Protein AF-A0A7K2MHQ8-F1 (afdb_monomer)

Secondary structure (DSSP, 8-state):
-HHHHHHHHHH-TT-B-HHHHHHHH-S-TT--HHHHHHHHHHHHHHH-TTSEETTTBEESS----HHHHHHHHHHTT-HHHHHHH--SSSSTT---HHHHHHHHHHHHHHHHHHHHH--HHHHHHHHTSTTTTT-HHHHHHHHHHS--HHHHHHHHHHHHHHHHH---

Sequence (168 aa):
RHSEIVVLLAHHPEGLSGDELLCALYEDETVTPVTLRAEMARLRGILGPGRLASRPYRLTMPVESDAAVVERRLRAGAVTSAVTAYAGPLLPGSQAPAVTRLRRRLADGLRAALISCGDPDLLADWAHAPWGEDDLDVWRALAAVRPTAATGSRLAALESELTAADPR

Mean predicted aligned error: 4.03 Å

Nearest PDB structures (foldseek):
  7aqk-assembly1_g  TM=3.805E-01  e=2.547E+00  Mus musculus
  7ycj-assembly1_A  TM=2.401E-01  e=5.896E+00  Saccharomyces cerevisiae
  4u6u-assembly2_D  TM=2.162E-01  e=5.595E+00  Kluyveromyces lactis
  8zqe-assembly1_R  TM=1.638E-01  e=2.981E+00  Homo sapiens

Radius of gyration: 19.68 Å; Cα contacts (8 Å, |Δi|>4): 176; chains: 1; bounding box: 55×23×53 Å

pLDDT: mean 94.66, std 5.9, range [51.53, 98.31]

Structure (mmCIF, N/CA/C/O backbone):
data_AF-A0A7K2MHQ8-F1
#
_entry.id   AF-A0A7K2MHQ8-F1
#
loop_
_atom_site.group_PDB
_atom_site.id
_atom_site.type_symbol
_atom_site.label_atom_id
_atom_site.label_alt_id
_atom_site.label_comp_id
_atom_site.label_asym_id
_atom_site.label_entity_id
_atom_site.label_seq_id
_atom_site.pdbx_PDB_ins_code
_atom_site.Cartn_x
_atom_site.Cartn_y
_atom_site.Cartn_z
_atom_site.occupancy
_atom_site.B_iso_or_equiv
_atom_site.auth_seq_id
_atom_site.auth_comp_id
_atom_site.auth_asym_id
_atom_site.auth_atom_id
_atom_site.pdbx_PDB_model_num
ATOM 1 N N . ARG A 1 1 ? -3.181 9.099 12.827 1.00 91.06 1 ARG A N 1
ATOM 2 C CA . ARG A 1 1 ? -3.720 8.079 13.760 1.00 91.06 1 ARG A CA 1
ATOM 3 C C . ARG A 1 1 ? -5.027 7.457 13.274 1.00 91.06 1 ARG A C 1
ATOM 5 O O . ARG A 1 1 ? -4.999 6.291 12.922 1.00 91.06 1 ARG A O 1
ATOM 12 N N . HIS A 1 2 ? -6.149 8.178 13.165 1.00 95.81 2 HIS A N 1
ATOM 13 C CA . HIS A 1 2 ? -7.435 7.570 12.762 1.00 95.81 2 HIS A CA 1
ATOM 14 C C . HIS A 1 2 ? -7.400 6.766 11.449 1.00 95.81 2 HIS A C 1
ATOM 16 O O . HIS A 1 2 ? -7.918 5.655 11.421 1.00 95.81 2 HIS A O 1
ATOM 22 N N . SER A 1 3 ? -6.743 7.266 10.397 1.00 95.81 3 SER A N 1
ATOM 23 C CA . SER A 1 3 ? -6.603 6.517 9.138 1.00 95.81 3 SER A CA 1
ATOM 24 C C . SER A 1 3 ? -5.836 5.204 9.311 1.00 95.81 3 SER A C 1
ATOM 26 O O . SER A 1 3 ? -6.187 4.215 8.685 1.00 95.81 3 SER A O 1
ATOM 28 N N . GLU A 1 4 ? -4.834 5.165 10.195 1.00 97.38 4 GLU A N 1
ATOM 29 C CA . GLU A 1 4 ? -4.082 3.942 10.510 1.00 97.38 4 GLU A CA 1
ATOM 30 C C . GLU A 1 4 ? -4.996 2.927 11.196 1.00 97.38 4 GLU A C 1
ATOM 32 O O . GLU A 1 4 ? -5.051 1.777 10.782 1.00 97.38 4 GLU A O 1
ATOM 37 N N . ILE A 1 5 ? -5.781 3.368 12.186 1.00 97.25 5 ILE A N 1
ATOM 38 C CA . ILE A 1 5 ? -6.766 2.515 12.865 1.00 97.25 5 ILE A CA 1
ATOM 39 C C . ILE A 1 5 ? -7.777 1.959 11.858 1.00 97.25 5 ILE A C 1
ATOM 41 O O . ILE A 1 5 ? -8.039 0.761 11.857 1.00 97.25 5 ILE A O 1
ATOM 45 N N . VAL A 1 6 ? -8.333 2.806 10.987 1.00 96.94 6 VAL A N 1
ATOM 46 C CA . VAL A 1 6 ? -9.312 2.376 9.978 1.00 96.94 6 VAL A CA 1
ATOM 47 C C . VAL A 1 6 ? -8.694 1.374 9.005 1.00 96.94 6 VAL A C 1
ATOM 49 O O . VAL A 1 6 ? -9.304 0.341 8.758 1.00 96.94 6 VAL A O 1
ATOM 52 N N . VAL A 1 7 ? -7.481 1.627 8.502 1.00 96.50 7 VAL A N 1
ATOM 53 C CA . VAL A 1 7 ? -6.764 0.689 7.625 1.00 96.50 7 VAL A CA 1
ATOM 54 C C . VAL A 1 7 ? -6.553 -0.651 8.320 1.00 96.50 7 VAL A C 1
ATOM 56 O O . VAL A 1 7 ? -6.853 -1.687 7.733 1.00 96.50 7 VAL A O 1
ATOM 59 N N . LEU A 1 8 ? -6.083 -0.652 9.569 1.00 96.94 8 LEU A N 1
ATOM 60 C CA . LEU A 1 8 ? -5.843 -1.889 10.309 1.00 96.94 8 LEU A CA 1
ATOM 61 C C . LEU A 1 8 ? -7.135 -2.666 10.540 1.00 96.94 8 LEU A C 1
ATOM 63 O O . LEU A 1 8 ? -7.177 -3.856 10.248 1.00 96.94 8 LEU A O 1
ATOM 67 N N . LEU A 1 9 ? -8.201 -2.006 10.991 1.00 97.06 9 LEU A N 1
ATOM 68 C CA . LEU A 1 9 ? -9.484 -2.668 11.219 1.00 97.06 9 LEU A CA 1
ATOM 69 C C . LEU A 1 9 ? -10.154 -3.130 9.917 1.00 97.06 9 LEU A C 1
ATOM 71 O O . LEU A 1 9 ? -10.852 -4.136 9.930 1.00 97.06 9 LEU A O 1
ATOM 75 N N . ALA A 1 10 ? -9.933 -2.444 8.793 1.00 95.75 10 ALA A N 1
ATOM 76 C CA . ALA A 1 10 ? -10.429 -2.885 7.489 1.00 95.75 10 ALA A CA 1
ATOM 77 C C . ALA A 1 10 ? -9.728 -4.167 7.000 1.00 95.75 10 ALA A C 1
ATOM 79 O O . ALA A 1 10 ? -10.344 -4.963 6.297 1.00 95.75 10 ALA A O 1
ATOM 80 N N . HIS A 1 11 ? -8.469 -4.390 7.398 1.00 94.06 11 HIS A N 1
ATOM 81 C CA . HIS A 1 11 ? -7.721 -5.620 7.098 1.00 94.06 11 HIS A CA 1
ATOM 82 C C . HIS A 1 11 ? -7.988 -6.764 8.088 1.00 94.06 11 HIS A C 1
ATOM 84 O O . HIS A 1 11 ? -7.572 -7.886 7.819 1.00 94.06 11 HIS A O 1
ATOM 90 N N . HIS A 1 12 ? -8.673 -6.487 9.201 1.00 95.50 12 HIS A N 1
ATOM 91 C CA . HIS A 1 12 ? -9.007 -7.459 10.246 1.00 95.50 12 HIS A CA 1
ATOM 92 C C . HIS A 1 12 ? -10.523 -7.430 10.490 1.00 95.50 12 HIS A C 1
ATOM 94 O O . HIS A 1 12 ? -10.982 -6.893 11.506 1.00 95.50 12 HIS A O 1
ATOM 100 N N . PRO A 1 13 ? -11.338 -7.941 9.544 1.00 93.88 13 PRO A N 1
ATOM 101 C CA . PRO A 1 13 ? -12.795 -7.948 9.665 1.00 93.88 13 PRO A CA 1
ATOM 102 C C . PRO A 1 13 ? -13.301 -8.784 10.848 1.00 93.88 13 PRO A C 1
ATOM 104 O O . PRO A 1 13 ? -14.441 -8.621 11.258 1.00 93.88 13 PRO A O 1
ATOM 107 N N . GLU A 1 14 ? -12.489 -9.657 11.432 1.00 95.31 14 GLU A N 1
ATOM 108 C CA . GLU A 1 14 ? -12.744 -10.338 12.703 1.00 95.31 14 GLU A CA 1
ATOM 109 C C . GLU A 1 14 ? -12.660 -9.380 13.909 1.00 95.31 14 GLU A C 1
ATOM 111 O O . GLU A 1 14 ? -13.423 -9.504 14.878 1.00 95.31 14 GLU A O 1
ATOM 116 N N . GLY A 1 15 ? -11.840 -8.336 13.787 1.00 97.31 15 GLY A N 1
ATOM 117 C CA . GLY A 1 15 ? -11.551 -7.325 14.795 1.00 97.31 15 GLY A CA 1
ATOM 118 C C . GLY A 1 15 ? -10.226 -7.556 15.521 1.00 97.31 15 GLY A C 1
ATOM 119 O O . GLY A 1 15 ? -9.698 -8.659 15.547 1.00 97.31 15 GLY A O 1
ATOM 120 N N . LEU A 1 16 ? -9.723 -6.499 16.160 1.00 98.00 16 LEU A N 1
ATOM 121 C CA . LEU A 1 16 ? -8.504 -6.516 16.971 1.00 98.00 16 LEU A CA 1
ATOM 122 C C . LEU A 1 16 ? -8.816 -6.175 18.429 1.00 98.00 16 LEU A C 1
ATOM 124 O O . LEU A 1 16 ? -9.612 -5.278 18.730 1.00 98.00 16 LEU A O 1
ATOM 128 N N . SER A 1 17 ? -8.179 -6.872 19.360 1.00 97.19 17 SER A N 1
ATOM 129 C CA . SER A 1 17 ? -8.149 -6.477 20.767 1.00 97.19 17 SER A CA 1
ATOM 130 C C . SER A 1 17 ? -7.431 -5.131 20.950 1.00 97.19 17 SER A C 1
ATOM 132 O O . SER A 1 17 ? -6.794 -4.596 20.041 1.00 97.19 17 SER A O 1
ATOM 134 N N . GLY A 1 18 ? -7.560 -4.541 22.143 1.00 95.75 18 GLY A N 1
ATOM 135 C CA . GLY A 1 18 ? -6.857 -3.295 22.459 1.00 95.75 18 GLY A CA 1
ATOM 136 C C . GLY A 1 18 ? -5.337 -3.452 22.401 1.00 95.75 18 GLY A C 1
ATOM 137 O O . GLY A 1 18 ? -4.665 -2.571 21.874 1.00 95.75 18 GLY A O 1
ATOM 138 N N . ASP A 1 19 ? -4.825 -4.582 22.883 1.00 94.56 19 ASP A N 1
ATOM 139 C CA . ASP A 1 19 ? -3.389 -4.846 22.962 1.00 94.56 19 ASP A CA 1
ATOM 140 C C . ASP A 1 19 ? -2.803 -5.125 21.572 1.00 94.56 19 ASP A C 1
ATOM 142 O O . ASP A 1 19 ? -1.801 -4.523 21.196 1.00 94.56 19 ASP A O 1
ATOM 146 N N . GLU A 1 20 ? -3.487 -5.923 20.744 1.00 96.50 20 GLU A N 1
ATOM 147 C CA . GLU A 1 20 ? -3.086 -6.126 19.343 1.00 96.50 20 GLU A CA 1
ATOM 148 C C . GLU A 1 20 ? -3.061 -4.805 18.567 1.00 96.50 20 GLU A C 1
ATOM 150 O O . GLU A 1 20 ? -2.135 -4.544 17.797 1.00 96.50 20 GLU A O 1
ATOM 155 N N . LEU A 1 21 ? -4.060 -3.941 18.786 1.00 96.50 21 LEU A N 1
ATOM 156 C CA . LEU A 1 21 ? -4.134 -2.648 18.116 1.00 96.50 21 LEU A CA 1
ATOM 157 C C . LEU A 1 21 ? -3.045 -1.679 18.609 1.00 96.50 21 LEU A C 1
ATOM 159 O O . LEU A 1 21 ? -2.521 -0.913 17.802 1.00 96.50 21 LEU A O 1
ATOM 163 N N . LEU A 1 22 ? -2.662 -1.729 19.892 1.00 95.75 22 LEU A N 1
ATOM 164 C CA . LEU A 1 22 ? -1.507 -0.988 20.415 1.00 95.75 22 LEU A CA 1
ATOM 165 C C . LEU A 1 22 ? -0.217 -1.425 19.715 1.00 95.75 22 LEU A C 1
ATOM 167 O O . LEU A 1 22 ? 0.438 -0.584 19.100 1.00 95.75 22 LEU A O 1
ATOM 171 N N . CYS A 1 23 ? 0.092 -2.725 19.719 1.00 95.12 23 CYS A N 1
ATOM 172 C CA . CYS A 1 23 ? 1.284 -3.274 19.062 1.00 95.12 23 CYS A CA 1
ATOM 173 C C . CYS A 1 23 ? 1.310 -2.991 17.550 1.00 95.12 23 CYS A C 1
ATOM 175 O O . CYS A 1 23 ? 2.368 -2.847 16.937 1.00 95.12 23 CYS A O 1
ATOM 177 N N . ALA A 1 24 ? 0.142 -2.916 16.910 1.00 96.69 24 ALA A N 1
ATOM 178 C CA . ALA A 1 24 ? 0.043 -2.603 15.491 1.00 96.69 24 ALA A CA 1
ATOM 179 C C . ALA A 1 24 ? 0.320 -1.119 15.172 1.00 96.69 24 ALA A C 1
ATOM 181 O O . ALA A 1 24 ? 0.799 -0.811 14.075 1.00 96.69 24 ALA A O 1
ATOM 182 N N . LEU A 1 25 ? 0.014 -0.205 16.101 1.00 96.38 25 LEU A N 1
ATOM 183 C CA . LEU A 1 25 ? 0.064 1.250 15.900 1.00 96.38 25 LEU A CA 1
ATOM 184 C C . LEU A 1 25 ? 1.329 1.924 16.437 1.00 96.38 25 LEU A C 1
ATOM 186 O O . LEU A 1 25 ? 1.714 2.983 15.924 1.00 96.38 25 LEU A O 1
ATOM 190 N N . TYR A 1 26 ? 1.935 1.345 17.469 1.00 94.75 26 TYR A N 1
ATOM 191 C CA . TYR A 1 26 ? 3.039 1.934 18.213 1.00 94.75 26 TYR A CA 1
ATOM 192 C C . TYR A 1 26 ? 4.201 0.948 18.289 1.00 94.75 26 TYR A C 1
ATOM 194 O O . TYR A 1 26 ? 4.016 -0.213 18.635 1.00 94.75 26 TYR A O 1
ATOM 202 N N . GLU A 1 27 ? 5.390 1.425 17.934 1.00 87.50 27 GLU A N 1
ATOM 203 C CA . GLU A 1 27 ? 6.648 0.703 18.157 1.00 87.50 27 GLU A CA 1
ATOM 204 C C . GLU A 1 27 ? 7.115 0.843 19.612 1.00 87.50 27 GLU A C 1
ATOM 206 O O . GLU A 1 27 ? 7.701 -0.072 20.175 1.00 87.50 27 GLU A O 1
ATOM 211 N N . ASP A 1 28 ? 6.802 1.984 20.230 1.00 87.12 28 ASP A N 1
ATOM 212 C CA . ASP A 1 28 ? 7.101 2.279 21.625 1.00 87.12 28 ASP A CA 1
ATOM 213 C C . ASP A 1 28 ? 6.084 1.607 22.562 1.00 87.12 28 ASP A C 1
ATOM 215 O O . ASP A 1 28 ? 4.918 2.011 22.647 1.00 87.12 28 ASP A O 1
ATOM 219 N N . GLU A 1 29 ? 6.549 0.595 23.292 1.00 78.00 29 GLU A N 1
ATOM 220 C CA . GLU A 1 29 ? 5.760 -0.168 24.265 1.00 78.00 29 GLU A CA 1
ATOM 221 C C . GLU A 1 29 ? 5.333 0.659 25.492 1.00 78.00 29 GLU A C 1
ATOM 223 O O . GLU A 1 29 ? 4.469 0.230 26.258 1.00 78.00 29 GLU A O 1
ATOM 228 N N . THR A 1 30 ? 5.875 1.867 25.684 1.00 82.25 30 THR A N 1
ATOM 229 C CA . THR A 1 30 ? 5.457 2.762 26.776 1.00 82.25 30 THR A CA 1
ATOM 230 C C . THR A 1 30 ? 4.096 3.421 26.522 1.00 82.25 30 THR A C 1
ATOM 232 O O . THR A 1 30 ? 3.491 3.992 27.438 1.00 82.25 30 THR A O 1
ATOM 235 N N . VAL A 1 31 ? 3.565 3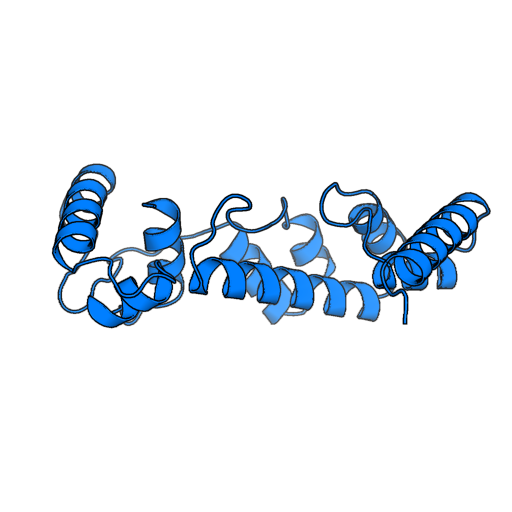.333 25.295 1.00 85.50 31 VAL A N 1
ATOM 236 C CA . VAL A 1 31 ? 2.259 3.903 24.954 1.00 85.50 31 VAL A CA 1
ATOM 237 C C . VAL A 1 31 ? 1.138 3.143 25.654 1.00 85.50 31 VAL A C 1
ATOM 239 O O . VAL A 1 31 ? 0.882 1.964 25.425 1.00 85.50 31 VAL A O 1
ATOM 242 N N . THR A 1 32 ? 0.404 3.865 26.496 1.00 87.06 32 THR A N 1
ATOM 243 C CA . THR A 1 32 ? -0.589 3.241 27.372 1.00 87.06 32 THR A CA 1
ATOM 244 C C . THR A 1 32 ? -1.932 2.954 26.677 1.00 87.06 32 THR A C 1
ATOM 246 O O . THR A 1 32 ? -2.361 3.693 25.779 1.00 87.06 32 THR A O 1
ATOM 249 N N . PRO A 1 33 ? -2.715 1.984 27.192 1.00 89.75 33 PRO A N 1
ATOM 250 C CA . PRO A 1 33 ? -4.101 1.756 26.772 1.00 89.75 33 PRO A CA 1
ATOM 251 C C . PRO A 1 33 ? -5.033 2.969 26.920 1.00 89.75 33 PRO A C 1
ATOM 253 O O . PRO A 1 33 ? -6.108 3.002 26.316 1.00 89.75 33 PRO A O 1
ATOM 256 N N . VAL A 1 34 ? -4.671 3.970 27.734 1.00 93.25 34 VAL A N 1
ATOM 257 C CA . VAL A 1 34 ? -5.431 5.227 27.859 1.00 93.25 34 VAL A CA 1
ATOM 258 C C . VAL A 1 34 ? -5.380 6.007 26.546 1.00 93.25 34 VAL A C 1
ATOM 260 O O . VAL A 1 34 ? -6.422 6.468 26.075 1.00 93.25 34 VAL A O 1
ATOM 263 N N . THR A 1 35 ? -4.198 6.101 25.929 1.00 92.50 35 THR A N 1
ATOM 264 C CA . THR A 1 35 ? -3.996 6.786 24.646 1.00 92.50 35 THR A CA 1
ATOM 265 C C . THR A 1 35 ? -4.851 6.148 23.560 1.00 92.50 35 THR A C 1
ATOM 267 O O . THR A 1 35 ? -5.606 6.851 22.884 1.00 92.50 35 THR A O 1
ATOM 270 N N . LEU A 1 36 ? -4.829 4.813 23.458 1.00 94.06 36 LEU A N 1
ATOM 271 C CA . LEU A 1 36 ? -5.670 4.102 22.497 1.00 94.06 36 LEU A CA 1
ATOM 272 C C . LEU A 1 36 ? -7.158 4.362 22.753 1.00 94.06 36 LEU A C 1
ATOM 274 O O . LEU A 1 36 ? -7.896 4.677 21.824 1.00 94.06 36 LEU A O 1
ATOM 278 N N . ARG A 1 37 ? -7.626 4.287 24.007 1.00 94.81 37 ARG A N 1
ATOM 279 C CA . ARG A 1 37 ? -9.035 4.574 24.332 1.00 94.81 37 ARG A CA 1
ATOM 280 C C . ARG A 1 37 ? -9.462 5.975 23.890 1.00 94.81 37 ARG A C 1
ATOM 282 O O . ARG A 1 37 ? -10.582 6.123 23.401 1.00 94.81 37 ARG A O 1
ATOM 289 N N . ALA A 1 38 ? -8.587 6.970 24.025 1.00 95.88 38 ALA A N 1
ATOM 290 C CA . ALA A 1 38 ? -8.854 8.333 23.578 1.00 95.88 38 ALA A CA 1
ATOM 291 C C . ALA A 1 38 ? -8.951 8.438 22.043 1.00 95.88 38 ALA A C 1
ATOM 293 O O . ALA A 1 38 ? -9.887 9.061 21.539 1.00 95.88 38 ALA A O 1
ATOM 294 N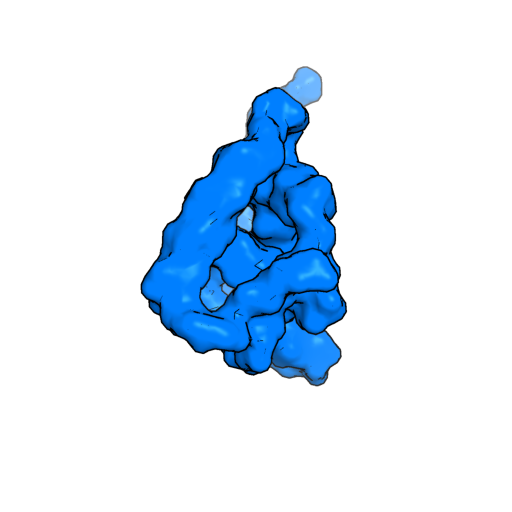 N . GLU A 1 39 ? -8.051 7.786 21.298 1.00 96.81 39 GLU A N 1
ATOM 295 C CA . GLU A 1 39 ? -8.140 7.686 19.830 1.00 96.81 39 GLU A CA 1
ATOM 296 C C . GLU A 1 39 ? -9.433 6.982 19.392 1.00 96.81 39 GLU A C 1
ATOM 298 O O . GLU A 1 39 ? -10.145 7.469 18.516 1.00 96.81 39 GLU A O 1
ATOM 303 N N . MET A 1 40 ? -9.810 5.882 20.051 1.00 96.75 40 MET A N 1
ATOM 304 C CA . MET A 1 40 ? -11.044 5.155 19.732 1.00 96.75 40 MET A CA 1
ATOM 305 C C . MET A 1 40 ? -12.301 5.968 20.055 1.00 96.75 40 MET A C 1
ATOM 307 O O . MET A 1 40 ? -13.310 5.848 19.362 1.00 96.75 40 MET A O 1
ATOM 311 N N . ALA A 1 41 ? -12.284 6.791 21.105 1.00 96.25 41 ALA A N 1
ATOM 312 C CA . ALA A 1 41 ? -13.388 7.700 21.409 1.00 96.25 41 ALA A CA 1
ATOM 313 C C . ALA A 1 41 ? -13.544 8.774 20.320 1.00 96.25 41 ALA A C 1
ATOM 315 O O . ALA A 1 41 ? -14.650 8.974 19.818 1.00 96.25 41 ALA A O 1
ATOM 316 N N . ARG A 1 42 ? -12.439 9.401 19.894 1.00 97.06 42 ARG A N 1
ATOM 317 C CA . ARG A 1 42 ? -12.439 10.372 18.788 1.00 97.06 42 ARG A CA 1
ATOM 318 C C . ARG A 1 42 ? -12.894 9.746 17.474 1.00 97.06 42 ARG A C 1
ATOM 320 O O . ARG A 1 42 ? -13.745 10.315 16.793 1.00 97.06 42 ARG A O 1
ATOM 327 N N . LEU A 1 43 ? -12.402 8.549 17.158 1.00 97.00 43 LEU A N 1
ATOM 328 C CA . LEU A 1 43 ? -12.796 7.828 15.953 1.00 97.00 43 LEU A CA 1
ATOM 329 C C . LEU A 1 43 ? -14.297 7.514 15.934 1.00 97.00 43 LEU A C 1
ATOM 331 O O . LEU A 1 43 ? -14.932 7.682 14.897 1.00 97.00 43 LEU A O 1
ATOM 335 N N . ARG A 1 44 ? -14.897 7.126 17.072 1.00 96.62 44 ARG A N 1
ATOM 336 C CA . ARG A 1 44 ? -16.361 6.960 17.167 1.00 96.62 44 ARG A CA 1
ATOM 337 C C . ARG A 1 44 ? -17.110 8.254 16.864 1.00 96.62 44 ARG A C 1
ATOM 339 O O . ARG A 1 44 ? -18.141 8.200 16.205 1.00 96.62 44 ARG A O 1
ATOM 346 N N . GLY A 1 45 ? -16.589 9.396 17.314 1.00 96.62 45 GLY A N 1
ATOM 347 C CA . GLY A 1 45 ? -17.151 10.707 16.987 1.00 96.62 45 GLY A CA 1
ATOM 348 C C . GLY A 1 45 ? -17.134 10.999 15.483 1.00 96.62 45 GLY A C 1
ATOM 349 O O . GLY A 1 45 ? -18.122 11.491 14.953 1.00 96.62 45 GLY A O 1
ATOM 350 N N . ILE A 1 46 ? -16.048 10.636 14.792 1.00 96.19 46 ILE A N 1
ATOM 351 C CA . ILE A 1 46 ? -15.895 10.834 13.340 1.00 96.19 46 ILE A CA 1
ATOM 352 C C . ILE A 1 46 ? -16.800 9.889 12.540 1.00 96.19 46 ILE A C 1
ATOM 354 O O . ILE A 1 46 ? -17.458 10.313 11.594 1.00 96.19 46 ILE A O 1
ATOM 358 N N . LEU A 1 47 ? -16.824 8.601 12.893 1.00 94.62 47 LEU A N 1
ATOM 359 C CA . LEU A 1 47 ? -17.583 7.595 12.143 1.00 94.62 47 LEU A CA 1
ATOM 360 C C . LEU A 1 47 ? -19.088 7.670 12.427 1.00 94.62 47 LEU A C 1
ATOM 362 O O . LEU A 1 47 ? -19.895 7.300 11.576 1.00 94.62 47 LEU A O 1
ATOM 366 N N . GLY A 1 48 ? -19.475 8.136 13.610 1.00 93.94 48 GLY A N 1
ATOM 367 C CA . GLY A 1 48 ? -20.853 8.118 14.076 1.00 93.94 48 GLY A CA 1
ATOM 368 C C . GLY A 1 48 ? -21.230 6.824 14.812 1.00 93.94 48 GLY A C 1
ATOM 369 O O . GLY A 1 48 ? -20.432 5.888 14.944 1.00 93.94 48 GLY A O 1
ATOM 370 N N . PRO A 1 49 ? -22.460 6.767 15.346 1.00 93.19 49 PRO A N 1
ATOM 371 C CA . PRO A 1 49 ? -22.896 5.695 16.233 1.00 93.19 49 PRO A CA 1
ATOM 372 C C . PRO A 1 49 ? -23.000 4.345 15.515 1.00 93.19 49 PRO A C 1
ATOM 374 O O . PRO A 1 49 ? -23.326 4.267 14.333 1.00 93.19 49 PRO A O 1
ATOM 377 N N . GLY A 1 50 ? -22.723 3.262 16.249 1.00 93.81 50 GLY A N 1
ATOM 378 C CA . GLY A 1 50 ? -22.884 1.883 15.767 1.00 93.81 50 GLY A CA 1
ATOM 379 C C . GLY A 1 50 ? -21.861 1.426 14.725 1.00 93.81 50 GLY A C 1
ATOM 380 O O . GLY A 1 50 ? -21.922 0.278 14.301 1.00 93.81 50 GLY A O 1
ATOM 381 N N . ARG A 1 51 ? -20.916 2.293 14.339 1.00 95.88 51 ARG A N 1
ATOM 382 C CA . ARG A 1 51 ? -19.942 2.078 13.257 1.00 95.88 51 ARG A CA 1
ATOM 383 C C . ARG A 1 51 ? -18.628 1.410 13.684 1.00 95.88 51 ARG A C 1
ATOM 385 O O . ARG A 1 51 ? -17.857 0.918 12.865 1.00 95.88 51 ARG A O 1
ATOM 392 N N . LEU A 1 52 ? -18.367 1.397 14.983 1.00 97.31 52 LEU A N 1
ATOM 393 C CA . LEU A 1 52 ? -17.156 0.839 15.561 1.00 97.31 52 LEU A CA 1
ATOM 394 C C . LEU A 1 52 ? -17.535 0.018 16.790 1.00 97.31 52 LEU A C 1
ATOM 396 O O . LEU A 1 52 ? -17.857 0.565 17.851 1.00 97.31 52 LEU A O 1
ATOM 400 N N . ALA A 1 53 ? -17.515 -1.301 16.623 1.00 96.44 53 ALA A N 1
ATOM 401 C CA . ALA A 1 53 ? -17.701 -2.247 17.709 1.00 96.44 53 ALA A CA 1
ATOM 402 C C . ALA A 1 53 ? -16.503 -2.208 18.665 1.00 96.44 53 ALA A C 1
ATOM 404 O O . ALA A 1 53 ? -15.444 -1.658 18.361 1.00 96.44 53 ALA A O 1
ATOM 405 N N . SER A 1 54 ? -16.695 -2.754 19.861 1.00 94.31 54 SER A N 1
ATOM 406 C CA . SER A 1 54 ? -15.661 -2.856 20.893 1.00 94.31 54 SER A CA 1
ATOM 407 C C . SER A 1 54 ? -15.652 -4.270 21.452 1.00 94.31 54 SER A C 1
ATOM 409 O O . SER A 1 54 ? -16.720 -4.855 21.597 1.00 94.31 54 SER A O 1
ATOM 411 N N . ARG A 1 55 ? -14.464 -4.761 21.831 1.00 91.62 55 ARG A N 1
ATOM 412 C CA . ARG A 1 55 ? -14.228 -6.117 22.367 1.00 91.62 55 ARG A CA 1
ATOM 413 C C . ARG A 1 55 ? -14.667 -7.253 21.407 1.00 91.62 55 ARG A C 1
ATOM 415 O O . ARG A 1 55 ? -15.629 -7.953 21.714 1.00 91.62 55 ARG A O 1
ATOM 422 N N . PRO A 1 56 ? -13.959 -7.472 20.281 1.00 96.25 56 PRO A N 1
ATOM 423 C CA . PRO A 1 56 ? -12.809 -6.708 19.787 1.00 96.25 56 PRO A CA 1
ATOM 424 C C . PRO A 1 56 ? -13.224 -5.405 19.085 1.00 96.25 56 PRO A C 1
ATOM 426 O O . PRO A 1 56 ? -14.395 -5.190 18.761 1.00 96.25 56 PRO A O 1
ATOM 429 N N . TYR A 1 57 ? -12.273 -4.492 18.890 1.00 97.81 57 TYR A N 1
ATOM 430 C CA . TYR A 1 57 ? -12.483 -3.336 18.026 1.00 97.81 57 TYR A CA 1
ATOM 431 C C . TYR A 1 57 ? -12.638 -3.803 16.584 1.00 97.81 57 TYR A C 1
ATOM 433 O O . TYR A 1 57 ? -11.779 -4.509 16.070 1.00 97.81 57 TYR A O 1
ATOM 441 N N . ARG A 1 58 ? -13.740 -3.420 15.938 1.00 97.56 58 ARG A N 1
ATOM 442 C CA . ARG A 1 58 ? -14.059 -3.831 14.567 1.00 97.56 58 ARG A CA 1
ATOM 443 C C . ARG A 1 58 ? -14.947 -2.798 13.887 1.00 97.56 58 ARG A C 1
ATOM 445 O O . ARG A 1 58 ? -15.857 -2.253 14.516 1.00 97.56 58 ARG A O 1
ATOM 452 N N . LEU A 1 59 ? -14.717 -2.572 12.600 1.00 97.38 59 LEU A N 1
ATOM 453 C CA . LEU A 1 59 ? -15.619 -1.803 11.746 1.00 97.38 59 LEU A CA 1
ATOM 454 C C . LEU A 1 59 ? -16.868 -2.637 11.436 1.00 97.38 59 LEU A C 1
ATOM 456 O O . LEU A 1 59 ? -16.778 -3.774 10.985 1.00 97.38 59 LEU A O 1
ATOM 460 N N . THR A 1 60 ? -18.048 -2.098 11.718 1.00 96.19 60 THR A N 1
ATOM 461 C CA . THR A 1 60 ? -19.331 -2.811 11.534 1.00 96.19 60 THR A CA 1
ATOM 462 C C . THR A 1 60 ? -19.956 -2.577 10.161 1.00 96.19 60 THR A C 1
ATOM 464 O O . THR A 1 60 ? -21.079 -3.003 9.904 1.00 96.19 60 THR A O 1
ATOM 467 N N . MET A 1 61 ? -19.229 -1.900 9.279 1.00 91.00 61 MET A N 1
ATOM 468 C CA . MET A 1 61 ? -19.580 -1.660 7.889 1.00 91.00 61 MET A CA 1
ATOM 469 C C . MET A 1 61 ? -18.448 -2.146 6.985 1.00 91.00 61 MET A C 1
ATOM 471 O O . MET A 1 61 ? -17.289 -2.157 7.411 1.00 91.00 61 MET A O 1
ATOM 475 N N . PRO A 1 62 ? -18.751 -2.475 5.721 1.00 86.19 62 PRO A N 1
ATOM 476 C CA . PRO A 1 62 ? -17.707 -2.618 4.723 1.00 86.19 62 PRO A CA 1
ATOM 477 C C . PRO A 1 62 ? -16.967 -1.287 4.554 1.00 86.19 62 PRO A C 1
ATOM 479 O O . PRO A 1 62 ? -17.585 -0.223 4.470 1.00 86.19 62 PRO A O 1
ATOM 482 N N . VAL A 1 63 ? -15.641 -1.358 4.488 1.00 89.38 63 VAL A N 1
ATOM 483 C CA . VAL A 1 63 ? -14.791 -0.228 4.115 1.00 89.38 63 VAL A CA 1
ATOM 484 C C . VAL A 1 63 ? -14.072 -0.590 2.834 1.00 89.38 63 VAL A C 1
ATOM 486 O O . VAL A 1 63 ? -13.347 -1.580 2.775 1.00 89.38 63 VAL A O 1
ATOM 489 N N . GLU A 1 64 ? -14.281 0.228 1.812 1.00 89.31 64 GLU A N 1
ATOM 490 C CA . GLU A 1 64 ? -13.481 0.179 0.601 1.00 89.31 64 GLU A CA 1
ATOM 491 C C . GLU A 1 64 ? -12.349 1.198 0.702 1.00 89.31 64 GLU A C 1
ATOM 493 O O . GLU A 1 64 ? -12.540 2.328 1.154 1.00 89.31 64 GLU A O 1
ATOM 498 N N . SER A 1 65 ? -11.162 0.781 0.278 1.00 91.62 65 SER A N 1
ATOM 499 C CA . SER A 1 65 ? -10.001 1.645 0.104 1.00 91.62 65 SER A CA 1
ATOM 500 C C . SER A 1 65 ? -9.367 1.379 -1.253 1.00 91.62 65 SER A C 1
ATOM 502 O O . SER A 1 65 ? -9.499 0.289 -1.817 1.00 91.62 65 SER A O 1
ATOM 504 N N . ASP A 1 66 ? -8.652 2.374 -1.761 1.00 93.50 66 ASP A N 1
ATOM 505 C CA . ASP A 1 66 ? -7.765 2.241 -2.914 1.00 93.50 66 ASP A CA 1
ATOM 506 C C . ASP A 1 66 ? -6.799 1.053 -2.756 1.00 93.50 66 ASP A C 1
ATOM 508 O O . ASP A 1 66 ? -6.726 0.199 -3.637 1.00 93.50 66 ASP A O 1
ATOM 512 N N . ALA A 1 67 ? -6.160 0.908 -1.595 1.00 94.19 67 ALA A N 1
ATOM 513 C CA . ALA A 1 67 ? -5.294 -0.222 -1.283 1.00 94.19 67 ALA A CA 1
ATOM 514 C C . ALA A 1 67 ? -6.039 -1.563 -1.382 1.00 94.19 67 ALA A C 1
ATOM 516 O O . ALA A 1 67 ? -5.544 -2.491 -2.016 1.00 94.19 67 ALA A O 1
ATOM 517 N N . ALA A 1 68 ? -7.262 -1.664 -0.848 1.00 93.25 68 ALA A N 1
ATOM 518 C CA . ALA A 1 68 ? -8.059 -2.887 -0.948 1.00 93.25 68 ALA A CA 1
ATOM 519 C C . ALA A 1 68 ? -8.475 -3.203 -2.397 1.00 93.25 68 ALA A C 1
ATOM 521 O O . ALA A 1 68 ? -8.587 -4.375 -2.770 1.00 93.25 68 ALA A O 1
ATOM 522 N N . VAL A 1 69 ? -8.714 -2.178 -3.225 1.00 95.38 69 VAL A N 1
ATOM 523 C CA . VAL A 1 69 ? -8.973 -2.333 -4.667 1.00 95.38 69 VAL A CA 1
ATOM 524 C C . VAL A 1 69 ? -7.737 -2.886 -5.372 1.00 95.38 69 VAL A C 1
ATOM 526 O O . VAL A 1 69 ? -7.849 -3.870 -6.105 1.00 95.38 69 VAL A O 1
ATOM 529 N N . VAL A 1 70 ? -6.570 -2.291 -5.126 1.00 97.06 70 VAL A N 1
ATOM 530 C CA . VAL A 1 70 ? -5.293 -2.709 -5.714 1.00 97.06 70 VAL A CA 1
ATOM 531 C C . VAL A 1 70 ? -4.947 -4.136 -5.298 1.00 97.06 70 VAL A C 1
ATOM 533 O O . VAL A 1 70 ? -4.703 -4.977 -6.160 1.00 97.06 70 VAL A O 1
ATOM 536 N N . GLU A 1 71 ? -5.022 -4.458 -4.005 1.00 94.94 71 GLU A N 1
ATOM 537 C CA . GLU A 1 71 ? -4.757 -5.809 -3.506 1.00 94.94 71 GLU A CA 1
ATOM 538 C C . GLU A 1 71 ? -5.685 -6.851 -4.129 1.00 94.94 71 GLU A C 1
ATOM 540 O O . GLU A 1 71 ? -5.247 -7.941 -4.493 1.00 94.94 71 GLU A O 1
ATOM 545 N N . ARG A 1 72 ? -6.977 -6.539 -4.274 1.00 95.50 72 ARG A N 1
ATOM 546 C CA . ARG A 1 72 ? -7.939 -7.456 -4.897 1.00 95.50 72 ARG A CA 1
ATOM 547 C C . ARG A 1 72 ? -7.611 -7.707 -6.366 1.00 95.50 72 ARG A C 1
ATOM 549 O O . ARG A 1 72 ? -7.675 -8.854 -6.800 1.00 95.50 72 ARG A O 1
ATOM 556 N N . ARG A 1 73 ? -7.254 -6.663 -7.121 1.00 97.56 73 ARG A N 1
ATOM 557 C CA . ARG A 1 73 ? -6.848 -6.786 -8.531 1.00 97.56 73 ARG A CA 1
ATOM 558 C C . ARG A 1 73 ? -5.562 -7.594 -8.665 1.00 97.56 73 ARG A C 1
ATOM 560 O O . ARG A 1 73 ? -5.498 -8.488 -9.503 1.00 97.56 73 ARG A O 1
ATOM 567 N N . LEU A 1 74 ? -4.593 -7.341 -7.788 1.00 96.38 74 LEU A N 1
ATOM 568 C CA . LEU A 1 74 ? -3.336 -8.077 -7.744 1.00 96.38 74 LEU A CA 1
ATOM 569 C C . LEU A 1 74 ? -3.565 -9.563 -7.430 1.00 96.38 74 LEU A C 1
ATOM 571 O O . LEU A 1 74 ? -3.071 -10.422 -8.155 1.00 96.38 74 LEU A O 1
ATOM 575 N N . ARG A 1 75 ? -4.389 -9.882 -6.421 1.00 95.69 75 ARG A N 1
ATOM 576 C CA . ARG A 1 75 ? -4.771 -11.269 -6.086 1.00 95.69 75 ARG A CA 1
ATOM 577 C C . ARG A 1 75 ? -5.519 -11.977 -7.219 1.00 95.69 75 ARG A C 1
ATOM 579 O O . ARG A 1 75 ? -5.403 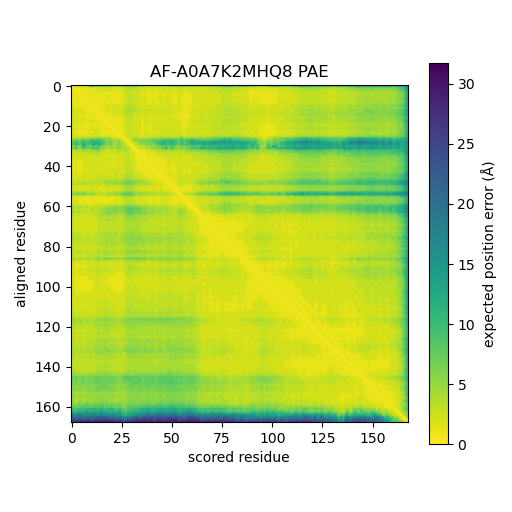-13.189 -7.347 1.00 95.69 75 ARG A O 1
ATOM 586 N N . ALA A 1 76 ? -6.266 -11.239 -8.036 1.00 97.19 76 ALA A N 1
ATOM 587 C CA . ALA A 1 76 ? -6.944 -11.769 -9.218 1.00 97.19 76 ALA A CA 1
ATOM 588 C C . ALA A 1 76 ? -6.021 -11.920 -10.446 1.00 97.19 76 ALA A C 1
ATOM 590 O O . ALA A 1 76 ? -6.496 -12.311 -11.509 1.00 97.19 76 ALA A O 1
ATOM 591 N N . GLY A 1 77 ? -4.730 -11.580 -10.337 1.00 96.12 77 GLY A N 1
ATOM 592 C CA . GLY A 1 77 ? -3.784 -11.601 -11.457 1.00 96.12 77 GLY A CA 1
ATOM 593 C C . GLY A 1 77 ? -3.983 -10.469 -12.473 1.00 96.12 77 GLY A C 1
ATOM 594 O O . GLY A 1 77 ? -3.341 -10.459 -13.518 1.00 96.12 77 GLY A O 1
ATOM 595 N N . ALA A 1 78 ? -4.846 -9.492 -12.185 1.00 97.19 78 ALA A N 1
ATOM 596 C CA . ALA A 1 78 ? -5.126 -8.363 -13.067 1.00 97.19 78 ALA A CA 1
ATOM 597 C C . ALA A 1 78 ? -4.059 -7.262 -12.907 1.00 97.19 78 ALA A C 1
ATOM 599 O O . ALA A 1 78 ? -4.361 -6.166 -12.431 1.00 97.19 78 ALA A O 1
ATOM 600 N N . VAL A 1 79 ? -2.809 -7.565 -13.283 1.00 96.38 79 VAL A N 1
ATOM 601 C CA . VAL A 1 79 ? -1.618 -6.729 -13.020 1.00 96.38 79 VAL A CA 1
ATOM 602 C C . VAL A 1 79 ? -1.772 -5.310 -13.561 1.00 96.38 79 VAL A C 1
ATOM 604 O O . VAL A 1 79 ? -1.683 -4.367 -12.780 1.00 96.38 79 VAL A O 1
ATOM 607 N N . THR A 1 80 ? -2.096 -5.147 -14.848 1.00 96.56 80 THR A N 1
ATOM 608 C CA . THR A 1 80 ? -2.338 -3.832 -15.469 1.00 96.56 80 THR A CA 1
ATOM 609 C C . THR A 1 80 ? -3.348 -3.024 -14.659 1.00 96.56 80 THR A C 1
ATOM 611 O O . THR A 1 80 ? -3.090 -1.896 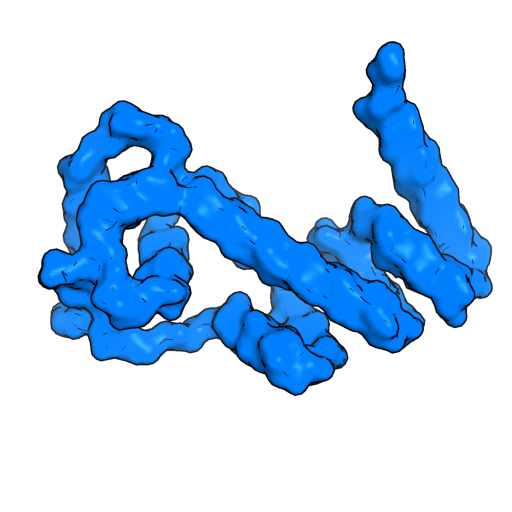-14.262 1.00 96.56 80 THR A O 1
ATOM 614 N N . SER A 1 81 ? -4.482 -3.640 -14.313 1.00 97.00 81 SER A N 1
ATOM 615 C CA . SER A 1 81 ? -5.534 -2.980 -13.541 1.00 97.00 81 SER A CA 1
ATOM 616 C C . SER A 1 81 ? -5.084 -2.610 -12.123 1.00 97.00 81 SER A C 1
ATOM 618 O O . SER A 1 81 ? -5.526 -1.589 -11.592 1.00 97.00 81 SER A O 1
ATOM 620 N N . ALA A 1 82 ? -4.251 -3.435 -11.485 1.00 97.38 82 ALA A N 1
ATOM 621 C CA . ALA A 1 82 ? -3.719 -3.179 -10.151 1.00 97.38 82 ALA A CA 1
ATOM 622 C C . ALA A 1 82 ? -2.735 -2.001 -10.160 1.00 97.38 82 ALA A C 1
ATOM 624 O O . ALA A 1 82 ? -2.904 -1.078 -9.368 1.00 97.38 82 ALA A O 1
ATOM 625 N N . VAL A 1 83 ? -1.775 -2.004 -11.090 1.00 95.00 83 VAL A N 1
ATOM 626 C CA . VAL A 1 83 ? -0.761 -0.947 -11.234 1.00 95.00 83 VAL A CA 1
ATOM 627 C C . VAL A 1 83 ? -1.416 0.385 -11.602 1.00 95.00 83 VAL A C 1
ATOM 629 O O . VAL A 1 83 ? -1.159 1.380 -10.937 1.00 95.00 83 VAL A O 1
ATOM 632 N N . THR A 1 84 ? -2.352 0.409 -12.558 1.00 93.81 84 THR A N 1
ATOM 633 C CA . THR A 1 84 ? -3.073 1.642 -12.928 1.00 93.81 84 THR A CA 1
ATOM 634 C C . THR A 1 84 ? -3.915 2.217 -11.780 1.00 93.81 84 THR A C 1
ATOM 636 O O . THR A 1 84 ? -4.133 3.423 -11.723 1.00 93.81 84 THR A O 1
ATOM 639 N N . ALA A 1 85 ? -4.416 1.386 -10.857 1.00 95.31 85 ALA A N 1
ATOM 640 C CA . ALA A 1 85 ? -5.153 1.868 -9.681 1.00 95.31 85 ALA A CA 1
ATOM 641 C C . ALA A 1 85 ? -4.258 2.290 -8.512 1.00 95.31 85 ALA A C 1
ATOM 643 O O . ALA A 1 85 ? -4.763 2.856 -7.540 1.00 95.31 85 ALA A O 1
ATOM 644 N N . TYR A 1 86 ? -2.962 1.998 -8.566 1.00 96.62 86 TYR A N 1
ATOM 645 C CA . TYR A 1 86 ? -2.045 2.334 -7.495 1.00 96.62 86 TYR A CA 1
ATOM 646 C C . TYR A 1 86 ? -1.667 3.815 -7.569 1.00 96.62 86 TYR A C 1
ATOM 648 O O . TYR A 1 86 ? -0.804 4.223 -8.338 1.00 96.62 86 TYR A O 1
ATOM 656 N N . ALA A 1 87 ? -2.324 4.626 -6.739 1.00 92.25 87 ALA A N 1
ATOM 657 C CA . ALA A 1 87 ? -2.100 6.071 -6.662 1.00 92.25 87 ALA A CA 1
ATOM 658 C C . ALA A 1 87 ? -0.892 6.469 -5.787 1.00 92.25 87 ALA A C 1
ATOM 660 O O . ALA A 1 87 ? -0.663 7.656 -5.556 1.00 92.25 87 ALA A O 1
ATOM 661 N N . GLY A 1 88 ? -0.145 5.487 -5.278 1.00 95.56 88 GLY A N 1
ATOM 662 C CA . GLY A 1 88 ? 1.052 5.684 -4.471 1.00 95.56 88 GLY A CA 1
ATOM 663 C C . GLY A 1 88 ? 1.038 4.929 -3.139 1.00 95.56 88 GLY A C 1
ATOM 664 O O . GLY A 1 88 ? 0.112 4.166 -2.848 1.00 95.56 88 GLY A O 1
ATOM 665 N N . PRO A 1 89 ? 2.084 5.112 -2.313 1.00 96.94 89 PRO A N 1
ATOM 666 C CA . PRO A 1 89 ? 2.271 4.319 -1.104 1.00 96.94 89 PRO A CA 1
ATOM 667 C C . PRO A 1 89 ? 1.162 4.523 -0.071 1.00 96.94 89 PRO A C 1
ATOM 669 O O . PRO A 1 89 ? 0.783 5.648 0.243 1.00 96.94 89 PRO A O 1
ATOM 672 N N . LEU A 1 90 ? 0.693 3.428 0.535 1.00 97.38 90 LEU A N 1
ATOM 673 C CA . LEU A 1 90 ? -0.330 3.456 1.583 1.00 97.38 90 LEU A CA 1
ATOM 674 C C . LEU A 1 90 ? 0.127 4.285 2.798 1.00 97.38 90 LEU A C 1
ATOM 676 O O . LEU A 1 90 ? 1.083 3.919 3.489 1.00 97.38 90 LEU A O 1
ATOM 680 N N . LEU A 1 91 ? -0.602 5.371 3.087 1.00 96.81 91 LEU A N 1
ATOM 681 C CA . LEU A 1 91 ? -0.368 6.278 4.221 1.00 96.81 91 LEU A CA 1
ATOM 682 C C . LEU A 1 91 ? 1.121 6.652 4.380 1.00 96.81 91 LEU A C 1
ATOM 684 O O . LEU A 1 91 ? 1.717 6.309 5.402 1.00 96.81 91 LEU A O 1
ATOM 688 N N . PRO A 1 92 ? 1.745 7.342 3.407 1.00 96.12 92 PRO A N 1
ATOM 689 C CA . PRO A 1 92 ? 3.205 7.419 3.277 1.00 96.12 92 PRO A CA 1
ATOM 690 C C . PRO A 1 92 ? 3.904 8.044 4.496 1.00 96.12 92 PRO A C 1
ATOM 692 O O . PRO A 1 92 ? 5.002 7.629 4.847 1.00 96.12 92 PRO A O 1
ATOM 695 N N . GLY A 1 93 ? 3.246 8.972 5.201 1.00 96.31 93 GLY A N 1
ATOM 696 C CA . GLY A 1 93 ? 3.763 9.576 6.438 1.00 96.31 93 GLY A CA 1
ATOM 697 C C . GLY A 1 93 ? 3.554 8.748 7.715 1.00 96.31 93 GLY A C 1
ATOM 698 O O . GLY A 1 93 ? 3.991 9.159 8.787 1.00 96.31 93 GLY A O 1
ATOM 699 N N . SER A 1 94 ? 2.863 7.607 7.642 1.00 96.69 94 SER A N 1
ATOM 700 C CA . SER A 1 94 ? 2.624 6.743 8.802 1.00 96.69 94 SER A CA 1
ATOM 701 C C . SER A 1 94 ? 3.860 5.923 9.156 1.00 96.69 94 SER A C 1
ATOM 703 O O . SER A 1 94 ? 4.445 5.265 8.290 1.00 96.69 94 SER A O 1
ATOM 705 N N . GLN A 1 95 ? 4.177 5.919 10.451 1.00 95.94 95 GLN A N 1
ATOM 706 C CA . GLN A 1 95 ? 5.207 5.083 11.076 1.00 95.94 95 GLN A CA 1
ATOM 707 C C . GLN A 1 95 ? 4.607 3.956 11.930 1.00 95.94 95 GLN A C 1
ATOM 709 O O . GLN A 1 95 ? 5.320 3.292 12.671 1.00 95.94 95 GLN A O 1
ATOM 714 N N . ALA A 1 96 ? 3.289 3.730 11.860 1.00 96.88 96 ALA A N 1
ATOM 715 C CA . ALA A 1 96 ? 2.666 2.626 12.582 1.00 96.88 96 ALA A CA 1
ATOM 716 C C . ALA A 1 96 ? 3.231 1.285 12.068 1.00 96.88 96 ALA A C 1
ATOM 718 O O . ALA A 1 96 ? 3.132 1.030 10.861 1.00 96.88 96 ALA A O 1
ATOM 719 N N . PRO A 1 97 ? 3.777 0.405 12.933 1.00 97.12 97 PRO A N 1
ATOM 720 C CA . PRO A 1 97 ? 4.492 -0.792 12.491 1.00 97.12 97 PRO A CA 1
ATOM 721 C C . PRO A 1 97 ? 3.694 -1.667 11.520 1.00 97.12 97 PRO A C 1
ATOM 723 O O . PRO A 1 97 ? 4.209 -2.106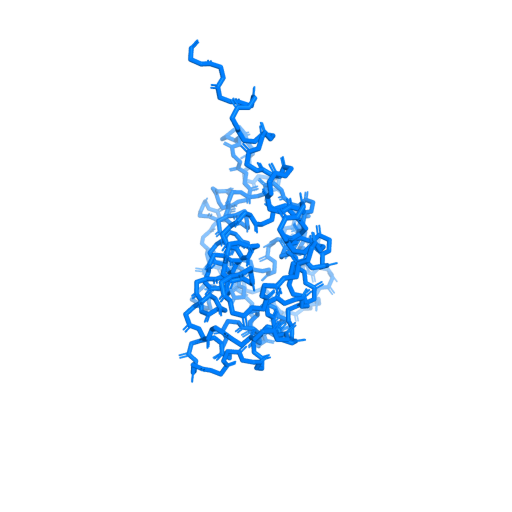 10.490 1.00 97.12 97 PRO A O 1
ATOM 726 N N . ALA A 1 98 ? 2.411 -1.900 11.804 1.00 97.50 98 ALA A N 1
ATOM 727 C CA . ALA A 1 98 ? 1.568 -2.721 10.944 1.00 97.50 98 ALA A CA 1
ATOM 728 C C . ALA A 1 98 ? 1.207 -2.028 9.618 1.00 97.50 98 ALA A C 1
ATOM 730 O O . ALA A 1 98 ? 1.137 -2.702 8.590 1.00 97.50 98 ALA A O 1
ATOM 731 N N . VAL A 1 99 ? 1.048 -0.701 9.607 1.00 98.00 99 VAL A N 1
ATOM 732 C CA . VAL A 1 99 ? 0.807 0.071 8.374 1.00 98.00 99 VAL A CA 1
ATOM 733 C C . VAL A 1 99 ? 2.052 0.076 7.494 1.00 98.00 99 VAL A C 1
ATOM 735 O O . VAL A 1 99 ? 1.941 -0.159 6.295 1.00 98.00 99 VAL A O 1
ATOM 738 N N . THR A 1 100 ? 3.242 0.247 8.074 1.00 98.00 100 THR A N 1
ATOM 739 C CA . THR A 1 100 ? 4.513 0.143 7.344 1.00 98.00 100 THR A CA 1
ATOM 740 C C . THR A 1 100 ? 4.673 -1.237 6.708 1.00 98.00 100 THR A C 1
ATOM 742 O O . THR A 1 100 ? 5.037 -1.333 5.535 1.00 98.00 100 THR A O 1
ATOM 745 N N . ARG A 1 101 ? 4.344 -2.315 7.437 1.00 97.56 101 ARG A N 1
ATOM 746 C CA . ARG A 1 101 ? 4.349 -3.679 6.882 1.00 97.56 101 ARG A CA 1
ATOM 747 C C . ARG A 1 101 ? 3.338 -3.851 5.747 1.00 97.56 101 ARG A C 1
ATOM 749 O O . ARG A 1 101 ? 3.683 -4.452 4.735 1.00 97.56 101 ARG A O 1
ATOM 756 N N . LEU A 1 102 ? 2.116 -3.332 5.891 1.00 97.12 102 LEU A N 1
ATOM 757 C CA . LEU A 1 102 ? 1.098 -3.372 4.832 1.00 97.12 102 LEU A CA 1
ATOM 758 C C . LEU A 1 102 ? 1.550 -2.609 3.583 1.00 97.12 102 LEU A C 1
ATOM 760 O O . LEU A 1 102 ? 1.501 -3.163 2.489 1.00 97.12 102 LEU A O 1
ATOM 764 N N . ARG A 1 103 ? 2.063 -1.384 3.756 1.00 97.88 103 ARG A N 1
ATOM 765 C CA . ARG A 1 103 ? 2.607 -0.558 2.671 1.00 97.88 103 ARG A CA 1
ATOM 766 C C . ARG A 1 103 ? 3.698 -1.299 1.899 1.00 97.88 103 ARG A C 1
ATOM 768 O O . ARG A 1 103 ? 3.625 -1.342 0.677 1.00 97.88 103 ARG A O 1
ATOM 775 N N . ARG A 1 104 ? 4.669 -1.897 2.602 1.00 97.50 104 ARG A N 1
ATOM 776 C CA . ARG A 1 104 ? 5.749 -2.677 1.973 1.00 97.50 104 ARG A CA 1
ATOM 777 C C . ARG A 1 104 ? 5.200 -3.869 1.199 1.00 97.50 104 ARG A C 1
ATOM 779 O O . ARG A 1 104 ? 5.436 -3.960 0.007 1.00 97.50 104 ARG A O 1
ATOM 786 N N . ARG A 1 105 ? 4.365 -4.706 1.825 1.00 96.62 105 ARG A N 1
ATOM 787 C CA . ARG A 1 105 ? 3.776 -5.878 1.151 1.00 96.62 105 ARG A CA 1
ATOM 788 C C . ARG A 1 105 ? 3.012 -5.520 -0.122 1.00 96.62 105 ARG A C 1
ATOM 790 O O . ARG A 1 105 ? 3.117 -6.245 -1.106 1.00 96.62 105 ARG A O 1
ATOM 797 N N . LEU A 1 106 ? 2.244 -4.431 -0.100 1.00 97.00 106 LEU A N 1
ATOM 798 C CA . LEU A 1 106 ? 1.511 -3.968 -1.275 1.00 97.00 106 LEU A CA 1
ATOM 799 C C . LEU A 1 106 ? 2.463 -3.517 -2.390 1.00 97.00 106 LEU A C 1
ATOM 801 O O . LEU A 1 106 ? 2.304 -3.945 -3.532 1.00 97.00 106 LEU A O 1
ATOM 805 N N . ALA A 1 107 ? 3.458 -2.690 -2.053 1.00 97.00 107 ALA A N 1
ATOM 806 C CA . ALA A 1 107 ? 4.445 -2.193 -3.009 1.00 97.00 107 ALA A CA 1
ATOM 807 C C . ALA A 1 107 ? 5.299 -3.329 -3.599 1.00 97.00 107 ALA A C 1
ATOM 809 O O . ALA A 1 107 ? 5.438 -3.415 -4.816 1.00 97.00 107 ALA A O 1
ATOM 810 N N . ASP A 1 108 ? 5.791 -4.240 -2.759 1.00 97.38 108 ASP A N 1
ATOM 811 C CA . ASP A 1 108 ? 6.613 -5.382 -3.168 1.00 97.38 108 ASP A CA 1
ATOM 812 C C . ASP A 1 108 ? 5.817 -6.341 -4.063 1.00 97.38 108 ASP A C 1
ATOM 814 O O . ASP A 1 108 ? 6.316 -6.807 -5.087 1.00 97.38 108 ASP A O 1
ATOM 818 N N . GLY A 1 109 ? 4.551 -6.602 -3.718 1.00 97.69 109 GLY A N 1
ATOM 819 C CA . GLY A 1 109 ? 3.664 -7.439 -4.524 1.00 97.69 109 GLY A CA 1
ATOM 820 C C . GLY A 1 109 ? 3.383 -6.842 -5.904 1.00 97.69 109 GLY A C 1
ATOM 821 O O . GLY A 1 109 ? 3.403 -7.565 -6.901 1.00 97.69 109 GLY A O 1
ATOM 822 N N . LEU A 1 110 ? 3.158 -5.527 -5.978 1.00 97.69 110 LEU A N 1
ATOM 823 C CA . LEU A 1 110 ? 2.994 -4.822 -7.250 1.00 97.69 110 LEU A CA 1
ATOM 824 C C . LEU A 1 110 ? 4.271 -4.853 -8.081 1.00 97.69 110 LEU A C 1
ATOM 826 O O . LEU A 1 110 ? 4.205 -5.226 -9.247 1.00 97.69 110 LEU A O 1
ATOM 830 N N . ARG A 1 111 ? 5.419 -4.513 -7.481 1.00 97.69 111 ARG A N 1
ATOM 831 C CA . ARG A 1 111 ? 6.732 -4.542 -8.138 1.00 97.69 111 ARG A CA 1
ATOM 832 C C . ARG A 1 111 ? 7.010 -5.925 -8.723 1.00 97.69 111 ARG A C 1
ATOM 834 O O . ARG A 1 111 ? 7.351 -6.037 -9.896 1.00 97.69 111 ARG A O 1
ATOM 841 N N . ALA A 1 112 ? 6.823 -6.981 -7.934 1.00 97.94 112 ALA A N 1
ATOM 842 C CA . ALA A 1 112 ? 7.059 -8.348 -8.385 1.00 97.94 112 ALA A CA 1
ATOM 843 C C . ALA A 1 112 ? 6.150 -8.732 -9.565 1.00 97.94 112 ALA A C 1
ATOM 845 O O . ALA A 1 112 ? 6.621 -9.293 -10.556 1.00 97.94 112 ALA A O 1
ATOM 846 N N . ALA A 1 113 ? 4.857 -8.405 -9.488 1.00 97.69 113 ALA A N 1
ATOM 847 C CA . ALA A 1 113 ? 3.913 -8.687 -10.565 1.00 97.69 113 ALA A CA 1
ATOM 848 C C . ALA A 1 113 ? 4.203 -7.868 -11.831 1.00 97.69 113 ALA A C 1
ATOM 850 O O . ALA A 1 113 ? 4.103 -8.397 -12.936 1.00 97.69 113 ALA A O 1
ATOM 851 N N . LEU A 1 114 ? 4.594 -6.604 -11.668 1.00 96.69 114 LEU A N 1
ATOM 852 C CA . LEU A 1 114 ? 4.969 -5.705 -12.751 1.00 96.69 114 LEU A CA 1
ATOM 853 C C . LEU A 1 114 ? 6.200 -6.222 -13.508 1.00 96.69 114 LEU A C 1
ATOM 855 O O . LEU A 1 114 ? 6.147 -6.377 -14.726 1.00 96.69 114 LEU A O 1
ATOM 859 N N . ILE A 1 115 ? 7.277 -6.545 -12.785 1.00 98.06 115 ILE A N 1
ATOM 860 C CA . ILE A 1 115 ? 8.513 -7.087 -13.370 1.00 98.06 115 ILE A CA 1
ATOM 861 C C . ILE A 1 115 ? 8.236 -8.412 -14.085 1.00 98.06 115 ILE A C 1
ATOM 863 O O . ILE A 1 115 ? 8.709 -8.617 -15.198 1.00 98.06 115 ILE A O 1
ATOM 867 N N . SER A 1 116 ? 7.437 -9.292 -13.475 1.00 97.25 116 SER A N 1
ATOM 868 C CA . SER A 1 116 ? 7.057 -10.579 -14.072 1.00 97.25 116 SER A CA 1
ATOM 869 C C . SER A 1 116 ? 6.225 -10.415 -15.352 1.00 97.25 116 SER A C 1
ATOM 871 O O . SER A 1 116 ? 6.409 -11.160 -16.312 1.00 97.25 116 SER A O 1
ATOM 873 N N . CYS A 1 117 ? 5.331 -9.420 -15.392 1.00 95.88 117 CYS A N 1
ATOM 874 C CA . CYS A 1 117 ? 4.529 -9.104 -16.573 1.00 95.88 117 CYS A CA 1
ATOM 875 C C . CYS A 1 117 ? 5.383 -8.563 -17.732 1.00 95.88 117 CYS A C 1
ATOM 877 O O . CYS A 1 117 ? 5.062 -8.823 -18.889 1.00 95.88 117 CYS A O 1
ATOM 879 N N . GLY A 1 118 ? 6.442 -7.802 -17.432 1.00 96.06 118 GLY A N 1
ATOM 880 C CA . GLY A 1 118 ? 7.405 -7.318 -18.425 1.00 96.06 118 GLY A CA 1
ATOM 881 C C . GLY A 1 118 ? 6.851 -6.311 -19.440 1.00 96.06 118 GLY A C 1
ATOM 882 O O . GLY A 1 118 ? 7.491 -6.075 -20.462 1.00 96.06 118 GLY A O 1
ATOM 883 N N . ASP A 1 119 ? 5.674 -5.730 -19.188 1.00 97.25 119 ASP A N 1
ATOM 884 C CA . ASP A 1 119 ? 5.063 -4.740 -20.076 1.00 97.25 119 ASP A CA 1
ATOM 885 C C . ASP A 1 119 ? 5.893 -3.437 -20.063 1.00 97.25 119 ASP A C 1
ATOM 887 O O . ASP A 1 119 ? 6.029 -2.815 -19.003 1.00 97.25 119 ASP A O 1
ATOM 891 N N . PRO A 1 120 ? 6.461 -3.006 -21.206 1.00 97.06 120 PRO A N 1
ATOM 892 C CA . PRO A 1 120 ? 7.358 -1.855 -21.239 1.00 97.06 120 PRO A CA 1
ATOM 893 C C . PRO A 1 120 ? 6.704 -0.523 -20.857 1.00 97.06 120 PRO A C 1
ATOM 895 O O . PRO A 1 120 ? 7.406 0.367 -20.375 1.00 97.06 120 PRO A O 1
ATOM 898 N N . ASP A 1 121 ? 5.400 -0.359 -21.092 1.00 96.81 121 ASP A N 1
ATOM 899 C CA . ASP A 1 121 ? 4.688 0.878 -20.764 1.00 96.81 121 ASP A CA 1
ATOM 900 C C . ASP A 1 121 ? 4.366 0.925 -19.273 1.00 96.81 121 ASP A C 1
ATOM 902 O O . ASP A 1 121 ? 4.663 1.922 -18.622 1.00 96.81 121 ASP A O 1
ATOM 906 N N . LEU A 1 122 ? 3.907 -0.186 -18.687 1.00 96.88 122 LEU A N 1
ATOM 907 C CA . LEU A 1 122 ? 3.695 -0.254 -17.237 1.00 96.88 122 LEU A CA 1
ATOM 908 C C . LEU A 1 122 ? 5.001 -0.100 -16.445 1.00 96.88 122 LEU A C 1
ATOM 910 O O . LEU A 1 122 ? 5.014 0.519 -15.379 1.00 96.88 122 LEU A O 1
ATOM 914 N N . LEU A 1 123 ? 6.103 -0.669 -16.946 1.00 98.06 123 LEU A N 1
ATOM 915 C CA . LEU A 1 123 ? 7.426 -0.512 -16.340 1.00 98.06 123 LEU A CA 1
ATOM 916 C C . LEU A 1 123 ? 7.891 0.947 -16.394 1.00 98.06 123 LEU A C 1
ATOM 918 O O . LEU A 1 123 ? 8.416 1.450 -15.403 1.00 98.06 123 LEU A O 1
ATOM 922 N N . ALA A 1 124 ? 7.678 1.629 -17.523 1.00 97.31 124 ALA A N 1
ATOM 923 C CA . ALA A 1 124 ? 8.002 3.044 -17.663 1.00 97.31 124 ALA A CA 1
ATOM 924 C C . ALA A 1 124 ? 7.141 3.920 -16.740 1.00 97.31 124 ALA A C 1
ATOM 926 O O . ALA A 1 124 ? 7.687 4.765 -16.033 1.00 97.31 124 ALA A O 1
ATOM 927 N N . ASP A 1 125 ? 5.829 3.681 -16.684 1.00 96.75 125 ASP A N 1
ATOM 928 C CA . ASP A 1 125 ? 4.909 4.416 -15.809 1.00 96.75 125 ASP A CA 1
ATOM 929 C C . ASP A 1 125 ? 5.325 4.311 -14.335 1.00 96.75 125 ASP A C 1
ATOM 931 O O . ASP A 1 125 ? 5.353 5.311 -13.618 1.00 96.75 125 ASP A O 1
ATOM 935 N N . TRP A 1 126 ? 5.709 3.113 -13.878 1.00 97.38 126 TRP A N 1
ATOM 936 C CA . TRP A 1 126 ? 6.219 2.917 -12.521 1.00 97.38 126 TRP A CA 1
ATOM 937 C C . TRP A 1 126 ? 7.569 3.606 -12.297 1.00 97.38 126 TRP A C 1
ATOM 939 O O . TRP A 1 126 ? 7.730 4.318 -11.308 1.00 97.38 126 TRP A O 1
ATOM 949 N N . ALA A 1 127 ? 8.528 3.413 -13.208 1.00 97.38 127 ALA A N 1
ATOM 950 C CA . ALA A 1 127 ? 9.881 3.965 -13.110 1.00 97.38 127 ALA A CA 1
ATOM 951 C C . ALA A 1 127 ? 9.913 5.501 -13.100 1.00 97.38 127 ALA A C 1
ATOM 953 O O . ALA A 1 127 ? 10.876 6.100 -12.630 1.00 97.38 127 ALA A O 1
ATOM 954 N N . HIS A 1 128 ? 8.875 6.146 -13.631 1.00 95.81 128 HIS A N 1
ATOM 955 C CA . HIS A 1 128 ? 8.735 7.600 -13.638 1.00 95.81 128 HIS A CA 1
ATOM 956 C C . HIS A 1 128 ? 7.793 8.136 -12.553 1.00 95.81 128 HIS A C 1
ATOM 958 O O . HIS A 1 128 ? 7.654 9.352 -12.412 1.00 95.81 128 HIS A O 1
ATOM 964 N N . ALA A 1 129 ? 7.154 7.264 -11.771 1.00 96.44 129 ALA A N 1
ATOM 965 C CA . ALA A 1 129 ? 6.346 7.687 -10.638 1.00 96.44 129 ALA A CA 1
ATOM 966 C C . ALA A 1 129 ? 7.237 8.094 -9.444 1.00 96.44 129 ALA A C 1
ATOM 968 O O . ALA A 1 129 ? 8.264 7.455 -9.211 1.00 96.44 129 ALA A O 1
ATOM 969 N N . PRO A 1 130 ? 6.818 9.058 -8.596 1.00 95.75 130 PRO A N 1
ATOM 970 C CA . PRO A 1 130 ? 7.620 9.510 -7.448 1.00 95.75 130 PRO A CA 1
ATOM 971 C C . PRO A 1 130 ? 7.994 8.413 -6.438 1.00 95.75 130 PRO A C 1
ATOM 973 O O . PRO A 1 130 ? 8.916 8.569 -5.652 1.00 95.75 130 PRO A O 1
ATOM 976 N N . TRP A 1 131 ? 7.251 7.304 -6.406 1.00 94.44 131 TRP A N 1
ATOM 977 C CA . TRP A 1 131 ? 7.537 6.160 -5.532 1.00 94.44 131 TRP A CA 1
ATOM 978 C C . TRP A 1 131 ? 8.368 5.059 -6.204 1.00 94.44 131 TRP A C 1
ATOM 980 O O . TRP A 1 131 ? 8.730 4.095 -5.532 1.00 94.44 131 TRP A O 1
ATOM 990 N N . GLY A 1 132 ? 8.604 5.155 -7.514 1.00 95.69 132 GLY A N 1
ATOM 991 C CA . GLY A 1 132 ? 9.329 4.168 -8.314 1.00 95.69 132 GLY A CA 1
ATOM 992 C C . GLY A 1 132 ? 10.570 4.730 -9.012 1.00 95.69 132 GLY A C 1
ATOM 993 O O . GLY A 1 132 ? 11.278 3.978 -9.673 1.00 95.69 132 GLY A O 1
ATOM 994 N N . GLU A 1 133 ? 10.876 6.021 -8.854 1.00 95.00 133 GLU A N 1
ATOM 995 C CA . GLU A 1 133 ? 11.995 6.670 -9.550 1.00 95.00 133 GLU A CA 1
ATOM 996 C C . GLU A 1 133 ? 13.369 6.079 -9.217 1.00 95.00 133 GLU A C 1
ATOM 998 O O . GLU A 1 133 ? 14.239 6.035 -10.093 1.00 95.00 133 GLU A O 1
ATOM 1003 N N . ASP A 1 134 ? 13.527 5.546 -8.004 1.00 95.75 134 ASP A N 1
ATOM 1004 C CA . ASP A 1 134 ? 14.746 4.888 -7.515 1.00 95.75 134 ASP A CA 1
ATOM 1005 C C . ASP A 1 134 ? 14.633 3.352 -7.5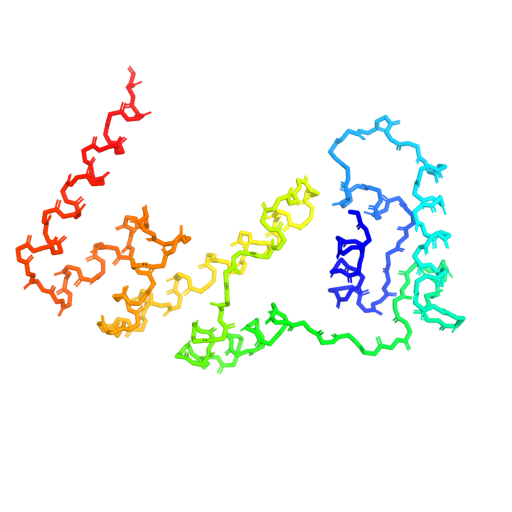13 1.00 95.75 134 ASP A C 1
ATOM 1007 O O . ASP A 1 134 ? 15.404 2.631 -6.876 1.00 95.75 134 ASP A O 1
ATOM 1011 N N . ASP A 1 135 ? 13.643 2.814 -8.223 1.00 96.94 135 ASP A N 1
ATOM 1012 C CA . ASP A 1 135 ? 13.385 1.385 -8.305 1.00 96.94 135 ASP A CA 1
ATOM 1013 C C . ASP A 1 135 ? 14.373 0.682 -9.242 1.00 96.94 135 ASP A C 1
ATOM 1015 O O . ASP A 1 135 ? 14.114 0.486 -10.430 1.00 96.94 135 ASP A O 1
ATOM 1019 N N . LEU A 1 136 ? 15.521 0.283 -8.696 1.00 96.69 136 LEU A N 1
ATOM 1020 C CA . LEU A 1 136 ? 16.595 -0.328 -9.476 1.00 96.69 136 LEU A CA 1
ATOM 1021 C C . LEU A 1 136 ? 16.144 -1.574 -10.260 1.00 96.69 136 LEU A C 1
ATOM 1023 O O . LEU A 1 136 ? 16.504 -1.731 -11.426 1.00 96.69 136 LEU A O 1
ATOM 1027 N N . ASP A 1 137 ? 15.342 -2.451 -9.656 1.00 97.81 137 ASP A N 1
ATOM 1028 C CA . ASP A 1 137 ? 14.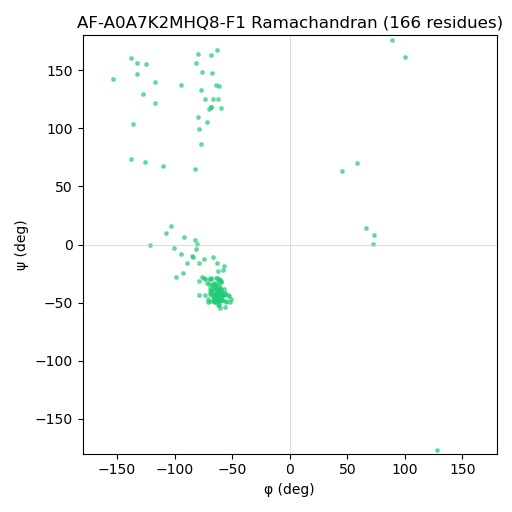892 -3.678 -10.323 1.00 97.81 137 ASP A CA 1
ATOM 1029 C C . ASP A 1 137 ? 13.910 -3.401 -11.466 1.00 97.81 137 ASP A C 1
ATOM 1031 O O . ASP A 1 137 ? 13.989 -4.046 -12.513 1.00 97.81 137 ASP A O 1
ATOM 1035 N N . VAL A 1 138 ? 13.024 -2.413 -11.315 1.00 98.12 138 VAL A N 1
ATOM 1036 C CA . VAL A 1 138 ? 12.136 -1.980 -12.399 1.00 98.12 138 VAL A CA 1
ATOM 1037 C C . VAL A 1 138 ? 12.931 -1.293 -13.506 1.00 98.12 138 VAL A C 1
ATOM 1039 O O . VAL A 1 138 ? 12.687 -1.586 -14.674 1.00 98.12 138 VAL A O 1
ATOM 1042 N N . TRP A 1 139 ? 13.930 -0.464 -13.183 1.00 98.19 139 TRP A N 1
ATOM 1043 C CA . TRP A 1 139 ? 14.818 0.124 -14.194 1.00 98.19 139 TRP A CA 1
ATOM 1044 C C . TRP A 1 139 ? 15.606 -0.937 -14.971 1.00 98.19 139 TRP A C 1
ATOM 1046 O O . TRP A 1 139 ? 15.729 -0.829 -16.193 1.00 98.19 139 TRP A O 1
ATOM 1056 N N . ARG A 1 140 ? 16.081 -1.996 -14.303 1.00 98.12 140 ARG A N 1
ATOM 1057 C CA . ARG A 1 140 ? 16.709 -3.156 -14.963 1.00 98.12 140 ARG A CA 1
ATOM 1058 C C . ARG A 1 140 ? 15.743 -3.866 -15.901 1.00 98.12 140 ARG A C 1
ATOM 1060 O O . ARG A 1 140 ? 16.093 -4.123 -17.052 1.00 98.12 140 ARG A O 1
ATOM 1067 N N . ALA A 1 141 ? 14.532 -4.156 -15.428 1.00 98.25 141 ALA A N 1
ATOM 1068 C CA . ALA A 1 141 ? 13.502 -4.797 -16.239 1.00 98.25 141 ALA A CA 1
ATOM 1069 C C . ALA A 1 141 ? 13.140 -3.940 -17.464 1.00 98.25 141 ALA A C 1
ATOM 1071 O O . ALA A 1 141 ? 13.116 -4.448 -18.584 1.00 98.25 141 ALA A O 1
ATOM 1072 N N . LEU A 1 142 ? 12.952 -2.629 -17.276 1.00 98.31 142 LEU A N 1
ATOM 1073 C CA . LEU A 1 142 ? 12.655 -1.683 -18.349 1.00 98.31 142 LEU A CA 1
ATOM 1074 C C . LEU A 1 142 ? 13.786 -1.609 -19.379 1.00 98.31 142 LEU A C 1
ATOM 1076 O O . LEU A 1 142 ? 13.520 -1.659 -20.577 1.00 98.31 142 LEU A O 1
ATOM 1080 N N . ALA A 1 143 ? 15.044 -1.518 -18.943 1.00 97.88 143 ALA A N 1
ATOM 1081 C CA . ALA A 1 143 ? 16.191 -1.476 -19.848 1.00 97.88 143 ALA A CA 1
ATOM 1082 C C . ALA A 1 143 ? 16.335 -2.766 -20.673 1.00 97.88 143 ALA A C 1
ATOM 1084 O O . ALA A 1 143 ? 16.737 -2.701 -21.835 1.00 97.88 143 ALA A O 1
ATOM 1085 N N . ALA A 1 144 ? 15.966 -3.920 -20.105 1.00 97.69 144 ALA A N 1
ATOM 1086 C CA . ALA A 1 144 ? 15.988 -5.200 -20.806 1.00 97.69 144 ALA A CA 1
ATOM 1087 C C . ALA A 1 144 ? 14.933 -5.286 -21.924 1.00 97.69 144 ALA A C 1
ATOM 1089 O O . ALA A 1 144 ? 15.223 -5.822 -22.992 1.00 97.69 144 A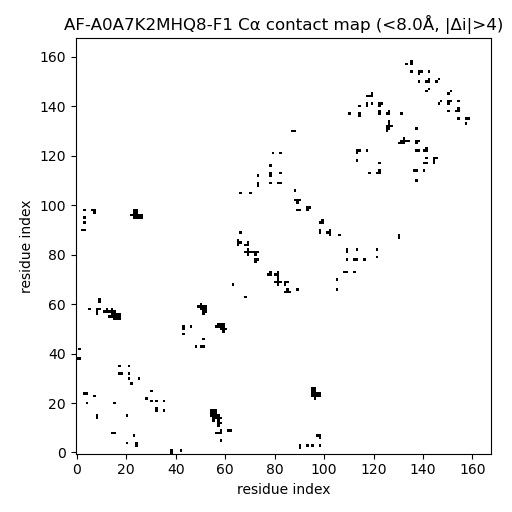LA A O 1
ATOM 1090 N N . VAL A 1 145 ? 13.726 -4.747 -21.705 1.00 97.75 145 VAL A N 1
ATOM 1091 C CA . VAL A 1 145 ? 12.623 -4.815 -22.687 1.00 97.75 145 VAL A CA 1
ATOM 1092 C C . VAL A 1 145 ? 12.551 -3.603 -23.625 1.00 97.75 145 VAL A C 1
ATOM 1094 O O . VAL A 1 145 ? 12.025 -3.708 -24.732 1.00 97.75 145 VAL A O 1
ATOM 1097 N N . ARG A 1 146 ? 13.084 -2.447 -23.208 1.00 96.62 146 ARG A N 1
ATOM 1098 C CA . ARG A 1 146 ? 13.108 -1.177 -23.955 1.00 96.62 146 ARG A CA 1
ATOM 1099 C C . ARG A 1 146 ? 14.479 -0.490 -23.801 1.00 96.62 146 ARG A C 1
ATOM 1101 O O . ARG A 1 146 ? 14.610 0.521 -23.096 1.00 96.62 146 ARG A O 1
ATOM 1108 N N . PRO A 1 147 ? 15.523 -1.018 -24.463 1.00 95.75 147 PRO A N 1
ATOM 1109 C CA . PRO A 1 147 ? 16.862 -0.449 -24.390 1.00 95.75 147 PRO A CA 1
ATOM 1110 C C . PRO A 1 147 ? 16.915 0.897 -25.122 1.00 95.75 147 PRO A C 1
ATOM 1112 O O . PRO A 1 147 ? 16.729 0.981 -26.335 1.00 95.75 147 PRO A O 1
ATOM 1115 N N . THR A 1 148 ? 17.187 1.966 -24.379 1.00 96.00 148 THR A N 1
ATOM 1116 C CA . THR A 1 148 ? 17.401 3.319 -24.906 1.00 96.00 148 THR A CA 1
ATOM 1117 C C . THR A 1 148 ? 18.581 3.963 -24.183 1.00 96.00 148 THR A C 1
ATOM 1119 O O . THR A 1 148 ? 18.941 3.558 -23.078 1.00 96.00 148 THR A O 1
ATOM 1122 N N . ALA A 1 149 ? 19.172 5.007 -24.769 1.00 95.69 149 ALA A N 1
ATOM 1123 C CA . ALA A 1 149 ? 20.240 5.755 -24.102 1.00 95.69 149 ALA A CA 1
ATOM 1124 C C . ALA A 1 149 ? 19.778 6.371 -22.764 1.00 95.69 149 ALA A C 1
ATOM 1126 O O . ALA A 1 149 ? 20.564 6.450 -21.820 1.00 95.69 149 ALA A O 1
ATOM 1127 N N . ALA A 1 150 ? 18.500 6.756 -22.667 1.00 94.12 150 ALA A N 1
ATOM 1128 C CA . ALA A 1 150 ? 17.910 7.312 -21.453 1.00 94.12 150 ALA A CA 1
ATOM 1129 C C . ALA A 1 150 ? 17.749 6.248 -20.354 1.00 94.12 150 ALA A C 1
ATOM 1131 O O . ALA A 1 150 ? 1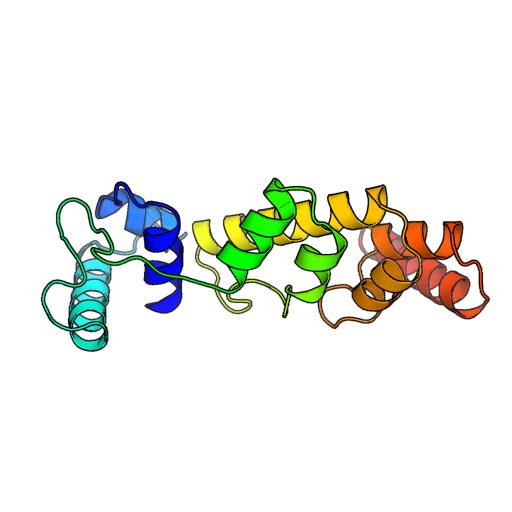8.218 6.460 -19.235 1.00 94.12 150 ALA A O 1
ATOM 1132 N N . THR A 1 151 ? 17.160 5.088 -20.677 1.00 95.50 151 THR A N 1
ATOM 1133 C CA . THR A 1 151 ? 16.983 3.985 -19.713 1.00 95.50 151 THR A CA 1
ATOM 1134 C C . THR A 1 151 ? 18.329 3.436 -19.238 1.00 95.50 151 THR A C 1
ATOM 1136 O O . THR A 1 151 ? 18.508 3.223 -18.041 1.00 95.50 151 THR A O 1
ATOM 1139 N N . GLY A 1 152 ? 19.311 3.309 -20.137 1.00 95.50 152 GLY A N 1
ATOM 1140 C CA . GLY A 1 152 ? 20.675 2.902 -19.785 1.00 95.50 152 GLY A CA 1
ATOM 1141 C C . GLY A 1 152 ? 21.394 3.896 -18.867 1.00 95.50 152 GLY A C 1
ATOM 1142 O O . GLY A 1 152 ? 21.971 3.491 -17.862 1.00 95.50 152 GLY A O 1
ATOM 1143 N N . SER A 1 153 ? 21.323 5.198 -19.168 1.00 96.12 153 SER A N 1
ATOM 1144 C CA . SER A 1 153 ? 21.957 6.236 -18.337 1.00 96.12 153 SER A CA 1
ATOM 1145 C C . SER A 1 153 ? 21.370 6.292 -16.925 1.00 96.12 153 SER A C 1
ATOM 1147 O O . SER A 1 153 ? 22.121 6.391 -15.956 1.00 96.12 153 SER A O 1
ATOM 1149 N N . ARG A 1 154 ? 20.038 6.203 -16.788 1.00 96.44 154 ARG A N 1
ATOM 1150 C CA . ARG A 1 154 ? 19.386 6.224 -15.470 1.00 96.44 154 ARG A CA 1
ATOM 1151 C C . ARG A 1 154 ? 19.693 4.967 -14.659 1.00 96.44 154 ARG A C 1
ATOM 1153 O O . ARG A 1 154 ? 19.994 5.087 -13.475 1.00 96.44 154 ARG A O 1
ATOM 1160 N N . LEU A 1 155 ? 19.682 3.792 -15.291 1.00 96.75 155 LEU A N 1
ATOM 1161 C CA . LEU A 1 155 ? 20.068 2.543 -14.634 1.00 96.75 155 LEU A CA 1
ATOM 1162 C C . LEU A 1 155 ? 21.512 2.607 -14.109 1.00 96.75 155 LEU A C 1
ATOM 1164 O O . LEU A 1 155 ? 21.746 2.317 -12.940 1.00 96.75 155 LEU A O 1
ATOM 1168 N N . ALA A 1 156 ? 22.460 3.063 -14.933 1.00 96.62 156 ALA A N 1
ATOM 1169 C CA . ALA A 1 156 ? 23.859 3.194 -14.524 1.00 96.62 156 ALA A CA 1
ATOM 1170 C C . ALA A 1 156 ? 24.046 4.165 -13.341 1.00 96.62 156 ALA A C 1
ATOM 1172 O O . ALA A 1 156 ? 24.861 3.905 -12.454 1.00 96.62 156 ALA A O 1
ATOM 1173 N N . ALA A 1 157 ? 23.280 5.262 -13.299 1.00 96.12 157 ALA A N 1
ATOM 1174 C CA . ALA A 1 157 ? 23.295 6.193 -12.170 1.00 96.12 157 ALA A CA 1
ATOM 1175 C C . ALA A 1 157 ? 22.842 5.513 -10.866 1.00 96.12 157 ALA A C 1
ATOM 1177 O O . ALA A 1 157 ? 23.563 5.569 -9.872 1.00 96.12 157 ALA A O 1
ATOM 1178 N N . LEU A 1 158 ? 21.714 4.793 -10.893 1.00 95.38 158 LEU A N 1
ATOM 1179 C CA . LEU A 1 158 ? 21.196 4.069 -9.725 1.00 95.38 158 LEU A CA 1
ATOM 1180 C C . LEU A 1 158 ? 22.154 2.972 -9.235 1.00 95.38 158 LEU A C 1
ATOM 1182 O O . LEU A 1 158 ? 22.325 2.782 -8.033 1.00 95.38 158 LEU A O 1
ATOM 1186 N N . GLU A 1 159 ? 22.818 2.260 -10.148 1.00 95.56 159 GLU A N 1
ATOM 1187 C CA . GLU A 1 159 ? 23.817 1.247 -9.781 1.00 95.56 159 GLU A CA 1
ATOM 1188 C C . GLU A 1 159 ? 25.054 1.866 -9.118 1.00 95.56 159 GLU A C 1
ATOM 1190 O O . GLU A 1 159 ? 25.593 1.308 -8.155 1.00 95.56 159 GLU A O 1
ATOM 1195 N N . SER A 1 160 ? 25.478 3.044 -9.583 1.00 94.25 160 SER A N 1
ATOM 1196 C CA . SER A 1 160 ? 26.559 3.802 -8.952 1.00 94.25 160 SER A CA 1
ATOM 1197 C C . SER A 1 160 ? 26.169 4.302 -7.559 1.00 94.25 160 SER A C 1
ATOM 1199 O O . SER A 1 160 ? 26.981 4.218 -6.639 1.00 94.25 160 SER A O 1
ATOM 1201 N N . GLU A 1 161 ? 24.949 4.813 -7.389 1.00 93.12 161 GLU A N 1
ATOM 1202 C CA . GLU A 1 161 ? 24.427 5.285 -6.099 1.00 93.12 161 GLU A CA 1
ATOM 1203 C C . GLU A 1 161 ? 24.349 4.145 -5.075 1.00 93.12 161 GLU A C 1
ATOM 1205 O O . GLU A 1 161 ? 24.824 4.299 -3.950 1.00 93.12 161 GLU A O 1
ATOM 1210 N N . LEU A 1 162 ? 23.844 2.971 -5.477 1.00 89.56 162 LEU A N 1
ATOM 1211 C CA . LEU A 1 162 ? 23.793 1.788 -4.614 1.00 89.56 162 LEU A CA 1
ATOM 1212 C C . LEU A 1 162 ? 25.194 1.331 -4.189 1.00 89.56 162 LEU A C 1
ATOM 1214 O O . LEU A 1 162 ? 25.418 1.024 -3.021 1.00 89.56 162 LEU A O 1
ATOM 1218 N N . THR A 1 163 ? 26.147 1.324 -5.125 1.00 89.94 163 THR A N 1
ATOM 1219 C CA . THR A 1 163 ? 27.540 0.951 -4.836 1.00 89.94 163 THR A CA 1
ATOM 1220 C C . THR A 1 163 ? 28.203 1.941 -3.873 1.00 89.94 163 THR A C 1
ATOM 1222 O O . THR A 1 163 ? 29.009 1.542 -3.038 1.00 89.94 163 THR A O 1
ATOM 1225 N N . ALA A 1 164 ? 27.864 3.230 -3.959 1.00 85.69 164 ALA A N 1
ATOM 1226 C CA . ALA A 1 164 ? 28.378 4.257 -3.055 1.00 85.69 164 ALA A CA 1
ATOM 1227 C C . ALA A 1 164 ? 27.739 4.208 -1.652 1.00 85.69 164 ALA A C 1
ATOM 1229 O O . ALA A 1 164 ? 28.383 4.598 -0.679 1.00 85.69 164 ALA A O 1
ATOM 1230 N N . ALA A 1 165 ? 26.490 3.742 -1.545 1.00 76.69 165 ALA A N 1
ATOM 1231 C CA . ALA A 1 165 ? 25.752 3.623 -0.286 1.00 76.69 165 ALA A CA 1
ATOM 1232 C C . ALA A 1 165 ? 26.144 2.395 0.559 1.00 76.69 165 ALA A C 1
ATOM 1234 O O . ALA A 1 165 ? 25.842 2.371 1.751 1.00 76.69 165 ALA A O 1
ATOM 1235 N N . ASP A 1 166 ? 26.838 1.415 -0.030 1.00 70.19 166 ASP A N 1
ATOM 1236 C CA . ASP A 1 166 ? 27.389 0.233 0.648 1.00 70.19 166 ASP A CA 1
ATOM 1237 C C . ASP A 1 166 ? 28.934 0.294 0.715 1.00 70.19 166 ASP A C 1
ATOM 1239 O O . ASP A 1 166 ? 29.631 -0.468 0.030 1.00 70.19 166 ASP A O 1
ATOM 1243 N N . PRO A 1 167 ? 29.526 1.236 1.486 1.00 57.12 167 PRO A N 1
ATOM 1244 C CA . PRO A 1 167 ? 30.956 1.224 1.727 1.00 57.12 167 PRO A CA 1
ATOM 1245 C C . PRO A 1 167 ? 31.254 0.060 2.675 1.00 57.12 167 PRO A C 1
ATOM 1247 O O . PRO A 1 167 ? 30.946 0.123 3.864 1.00 57.12 167 PRO A O 1
ATOM 1250 N N . ARG A 1 168 ? 31.822 -1.010 2.120 1.00 51.53 168 ARG A N 1
ATOM 1251 C CA . ARG A 1 168 ? 32.383 -2.134 2.883 1.00 51.53 168 ARG A CA 1
ATOM 1252 C C . ARG A 1 168 ? 33.199 -1.696 4.098 1.00 51.53 168 ARG A C 1
ATOM 1254 O O . ARG A 1 168 ? 33.982 -0.727 3.956 1.00 51.53 168 ARG A O 1
#

Solvent-accessible surface area (backbone atoms only — not comparable to full-atom values): 9611 Å² total; per-residue (Å²): 108,68,68,57,53,52,54,53,27,61,76,30,76,90,33,38,46,72,65,59,48,44,59,32,52,37,83,59,83,83,68,51,74,66,60,54,52,51,52,54,51,52,45,40,67,74,70,34,88,86,41,61,48,71,90,41,36,24,54,69,58,93,73,88,46,64,66,59,53,25,50,51,28,45,76,70,67,37,48,72,65,15,58,75,53,55,90,65,71,59,64,73,90,54,78,24,50,47,52,45,50,50,31,48,54,54,53,52,52,49,50,54,48,49,57,71,66,57,46,57,65,64,35,47,55,42,38,71,30,95,92,23,60,84,38,61,69,45,36,51,50,30,30,74,72,50,74,42,75,66,42,49,52,54,42,53,49,52,55,52,52,55,56,66,72,58,76,127

Foldseek 3Di:
DLLQLVVVQLVVQVADQLVRSCLQFDPDPVDDSVVVVVSVVVSCVVQDPPQFDVPGTHGPDNDDDLLNQLVVCLVVLVLVSSLVSDPDFQPVPGPRNNSVVSRCVSVVSSVVSQLVVLDLVSLVVQCPDPRNVLVLSSLVSNCVNPPDPVSVVSNVVSVVVVVVVDDD